Protein AF-A0A1Y3NFF7-F1 (afdb_monomer)

Sequence (137 aa):
YCPVSTNSKIKIELKDNKNENNYYKLFKYPTKFETISKDTKYAVYDLISKEFDNSNIGVNIVNDSTIQPIQNNIGLEVHRAQSGYAEEFGGFVITLKNSNVNKDLSITYFDIIPWFVSIYFDSFKIENTKIKNYHND

Foldseek 3Di:
DDDDDPWDKDKDKDQDPDCDDLFKHKPDQAPDKDDPDPRTIIRMHTCVDPVCVVHDTDIDTPDPPPPDDPPLPPQWDWDKDWPDDDDDDIDIDIDIDGSDPPDDDDDDDDDDDPDDDDDDCPDDDDDDPDDDDPPDD

Mean predicted aligned error: 16.77 Å

Radius of gyration: 23.05 Å; Cα contacts (8 Å, |Δi|>4): 138; chains: 1; bounding box: 49×49×51 Å

pLDDT: mean 72.32, std 12.57, range [38.81, 90.62]

Structure (mmCIF, N/CA/C/O backbone):
data_AF-A0A1Y3NFF7-F1
#
_entry.id   AF-A0A1Y3NFF7-F1
#
loop_
_atom_site.group_PDB
_atom_site.id
_atom_site.type_symbol
_atom_site.label_atom_id
_atom_site.label_alt_id
_atom_site.label_comp_id
_atom_site.label_asym_id
_atom_site.label_entity_id
_atom_site.label_seq_id
_atom_site.pdbx_PDB_ins_code
_atom_site.Cartn_x
_atom_site.Cartn_y
_atom_site.Cartn_z
_atom_site.occupancy
_atom_site.B_iso_or_equiv
_atom_site.auth_seq_id
_atom_site.auth_comp_id
_atom_site.auth_asym_id
_atom_site.auth_atom_id
_atom_site.pdbx_PDB_model_num
ATOM 1 N N . TYR A 1 1 ? 26.599 18.581 -1.616 1.00 40.62 1 TYR A N 1
ATOM 2 C CA . TYR A 1 1 ? 25.920 18.609 -0.307 1.00 40.62 1 TYR A CA 1
ATOM 3 C C . TYR A 1 1 ? 24.431 18.467 -0.579 1.00 40.62 1 TYR A C 1
ATOM 5 O O . TYR A 1 1 ? 23.853 19.378 -1.152 1.00 40.62 1 TYR A O 1
ATOM 13 N N . CYS A 1 2 ? 23.853 17.293 -0.320 1.00 47.81 2 CYS A N 1
ATOM 14 C CA . CYS A 1 2 ? 22.424 17.044 -0.516 1.00 47.81 2 CYS A CA 1
ATOM 15 C C . CYS A 1 2 ? 21.750 17.219 0.851 1.00 47.81 2 CYS A C 1
ATOM 17 O O . CYS A 1 2 ? 22.041 16.420 1.745 1.00 47.81 2 CYS A O 1
ATOM 19 N N . PRO A 1 3 ? 20.952 18.276 1.077 1.00 58.31 3 PRO A N 1
ATOM 20 C CA . PRO A 1 3 ? 20.260 18.432 2.343 1.00 58.31 3 PRO A CA 1
ATOM 21 C C . PRO A 1 3 ? 19.216 17.320 2.455 1.00 58.31 3 PRO A C 1
ATOM 23 O O . PRO A 1 3 ? 18.254 17.261 1.692 1.00 58.31 3 PRO A O 1
ATOM 26 N N . VAL A 1 4 ? 19.443 16.409 3.396 1.00 70.50 4 VAL A N 1
ATOM 27 C CA . VAL A 1 4 ? 18.449 15.411 3.794 1.00 70.50 4 VAL A CA 1
ATOM 28 C C . VAL A 1 4 ? 17.226 16.155 4.339 1.00 70.50 4 VAL A C 1
ATOM 30 O O . VAL A 1 4 ? 17.372 17.210 4.959 1.00 70.50 4 VAL A O 1
ATOM 33 N N . SER A 1 5 ? 16.0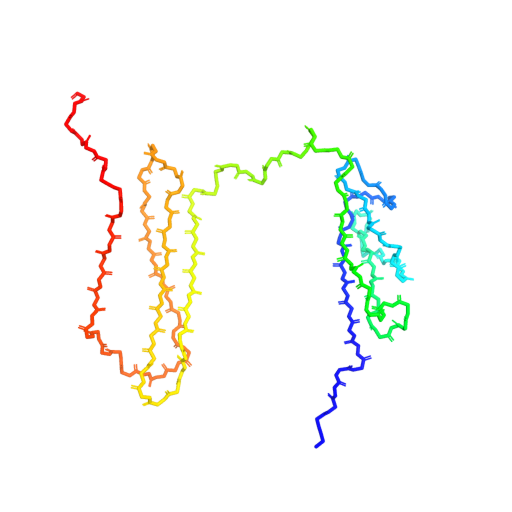23 15.638 4.076 1.00 71.19 5 SER A N 1
ATOM 34 C CA . SER A 1 5 ? 14.769 16.301 4.454 1.00 71.19 5 SER A CA 1
ATOM 35 C C . SER A 1 5 ? 14.756 16.693 5.936 1.00 71.19 5 SER A C 1
ATOM 37 O O . SER A 1 5 ? 14.958 15.851 6.808 1.00 71.19 5 SER A O 1
ATOM 39 N N . THR A 1 6 ? 14.453 17.960 6.226 1.00 78.94 6 THR A N 1
ATOM 40 C CA . THR A 1 6 ? 14.266 18.479 7.595 1.00 78.94 6 THR A CA 1
ATOM 41 C C . THR A 1 6 ? 12.906 18.115 8.187 1.00 78.94 6 THR A C 1
ATOM 43 O O . THR A 1 6 ? 12.577 18.548 9.289 1.00 78.94 6 THR A O 1
ATOM 46 N N . ASN A 1 7 ? 12.088 17.348 7.459 1.00 82.56 7 ASN A N 1
ATOM 47 C CA . ASN A 1 7 ? 10.773 16.905 7.900 1.00 82.56 7 ASN A CA 1
ATOM 48 C C . ASN A 1 7 ? 10.502 15.473 7.415 1.00 82.56 7 ASN A C 1
ATOM 50 O O . ASN A 1 7 ? 10.582 15.185 6.219 1.00 82.56 7 ASN A O 1
ATOM 54 N N . SER A 1 8 ? 10.169 14.582 8.343 1.00 86.44 8 SER A N 1
ATOM 55 C CA . SER A 1 8 ? 9.770 13.209 8.049 1.00 86.44 8 SER A CA 1
ATOM 56 C C . SER A 1 8 ? 8.615 12.835 8.967 1.00 86.44 8 SER A C 1
ATOM 58 O O . SER A 1 8 ? 8.771 12.805 10.187 1.00 86.44 8 SER A O 1
ATOM 60 N N . LYS A 1 9 ? 7.426 12.628 8.394 1.00 89.88 9 LYS A N 1
ATOM 61 C CA . LYS A 1 9 ? 6.188 12.411 9.152 1.00 89.88 9 LYS A CA 1
ATOM 62 C 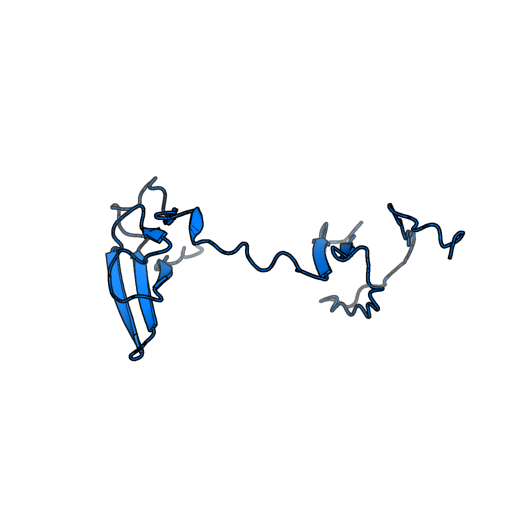C . LYS A 1 9 ? 5.380 11.266 8.575 1.00 89.88 9 LYS A C 1
ATOM 64 O O . LYS A 1 9 ? 5.167 11.211 7.367 1.00 89.88 9 LYS A O 1
ATOM 69 N N . ILE A 1 10 ? 4.854 10.422 9.455 1.00 88.31 10 ILE A N 1
ATOM 70 C CA . ILE A 1 10 ? 3.820 9.439 9.119 1.00 88.31 10 ILE A CA 1
ATOM 71 C C . ILE A 1 10 ? 2.491 9.969 9.647 1.00 88.31 10 ILE A C 1
ATOM 73 O O . ILE A 1 10 ? 2.394 10.376 10.806 1.00 88.31 10 ILE A O 1
ATOM 77 N N . LYS A 1 11 ? 1.463 9.971 8.798 1.00 89.50 11 LYS A N 1
ATOM 78 C CA . LYS A 1 11 ? 0.099 10.337 9.180 1.00 89.50 11 LYS A CA 1
ATOM 79 C C . LYS A 1 11 ? -0.805 9.125 9.017 1.00 89.50 11 LYS A C 1
ATOM 81 O O . LYS A 1 11 ? -0.877 8.563 7.930 1.00 89.50 11 LYS A O 1
ATOM 86 N N . ILE A 1 12 ? -1.491 8.746 10.088 1.00 86.12 12 ILE A N 1
ATOM 87 C CA . ILE A 1 12 ? -2.498 7.683 10.075 1.00 86.12 12 ILE A CA 1
ATOM 88 C C . ILE A 1 12 ? -3.860 8.346 10.229 1.00 86.12 12 ILE A C 1
ATOM 90 O O . ILE A 1 12 ? -4.103 9.028 11.225 1.00 86.12 12 ILE A O 1
ATOM 94 N N . GLU A 1 13 ? -4.731 8.174 9.240 1.00 85.69 13 GLU A N 1
ATOM 95 C CA . GLU A 1 13 ? -6.107 8.660 9.309 1.00 85.69 13 GLU A CA 1
ATOM 96 C C . GLU A 1 13 ? -6.899 7.856 10.349 1.00 85.69 13 GLU A C 1
ATOM 98 O O . GLU A 1 13 ? -6.874 6.624 10.375 1.00 85.69 13 GLU A O 1
ATOM 103 N N . LEU A 1 14 ? -7.597 8.564 11.229 1.00 80.19 14 LEU A N 1
ATOM 104 C CA . LEU A 1 14 ? -8.449 8.007 12.263 1.00 80.19 14 LEU A CA 1
ATOM 105 C C . LEU A 1 14 ? -9.901 8.245 11.875 1.00 80.19 14 LEU A C 1
ATOM 107 O O . LEU A 1 14 ? -10.363 9.384 11.850 1.00 80.19 14 LEU A O 1
ATOM 111 N N . LYS A 1 15 ? -10.621 7.153 11.604 1.00 69.44 15 LYS A N 1
ATOM 112 C CA . LYS A 1 15 ? -12.070 7.198 11.357 1.00 69.44 15 LYS A CA 1
ATOM 113 C C . LYS A 1 15 ? -12.894 7.425 12.629 1.00 69.44 15 LYS A C 1
ATOM 115 O O . LYS A 1 15 ? -14.077 7.714 12.530 1.00 69.44 15 LYS A O 1
ATOM 120 N N . ASP A 1 16 ? -12.284 7.280 13.806 1.00 63.62 16 ASP A N 1
ATOM 121 C CA . ASP A 1 16 ? -12.912 7.561 15.096 1.00 63.62 16 ASP A CA 1
ATOM 122 C C . ASP A 1 16 ? -12.012 8.497 15.917 1.00 63.62 16 ASP A C 1
ATOM 124 O O . ASP A 1 16 ? -10.784 8.469 15.816 1.00 63.62 16 ASP A O 1
ATOM 128 N N . ASN A 1 17 ? -12.619 9.376 16.709 1.00 56.12 17 ASN A N 1
ATOM 129 C CA . ASN A 1 17 ? -11.951 10.518 17.337 1.00 56.12 17 ASN A CA 1
ATOM 130 C C . ASN A 1 17 ? -11.116 10.120 18.576 1.00 56.12 17 ASN A C 1
ATOM 132 O O . ASN A 1 17 ? -10.407 10.953 19.155 1.00 56.12 17 ASN A O 1
ATOM 136 N N . LYS A 1 18 ? -11.188 8.847 18.982 1.00 58.69 18 LYS A N 1
ATOM 137 C CA . LYS A 1 18 ? -10.466 8.259 20.116 1.00 58.69 18 LYS A CA 1
ATOM 138 C C . LYS A 1 18 ? -9.267 7.449 19.608 1.00 58.69 18 LYS A C 1
ATOM 140 O O . LYS A 1 18 ? -9.310 6.876 18.530 1.00 58.69 18 LYS A O 1
ATOM 145 N N . ASN A 1 19 ? -8.202 7.371 20.409 1.00 57.78 19 ASN A N 1
ATOM 146 C CA . ASN A 1 19 ? -6.960 6.618 20.122 1.00 57.78 19 ASN A CA 1
ATOM 147 C C . ASN A 1 19 ? -7.169 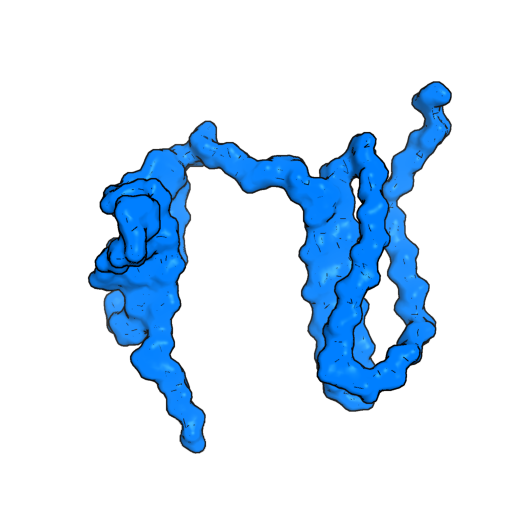5.108 19.891 1.00 57.78 19 ASN A C 1
ATOM 149 O O . ASN A 1 19 ? -6.222 4.369 19.617 1.00 57.78 19 ASN A O 1
ATOM 153 N N . GLU A 1 20 ? -8.410 4.668 20.047 1.00 57.91 20 GLU A N 1
ATOM 154 C CA . GLU A 1 20 ? -8.909 3.320 19.920 1.00 57.91 20 GLU A CA 1
ATOM 155 C C . GLU A 1 20 ? -10.186 3.417 19.082 1.00 57.91 20 GLU A C 1
ATOM 157 O O . GLU A 1 20 ? -11.139 4.100 19.464 1.00 57.91 20 GLU A O 1
ATOM 162 N N . ASN A 1 21 ? -10.174 2.769 17.921 1.00 63.16 21 ASN A N 1
ATOM 163 C CA . ASN A 1 21 ? -11.377 2.462 17.161 1.00 63.16 21 ASN A CA 1
ATOM 164 C C . ASN A 1 21 ? -11.758 1.007 17.491 1.00 63.16 21 ASN A C 1
ATOM 166 O O . ASN A 1 21 ? -10.901 0.207 17.866 1.00 63.16 21 ASN A O 1
ATOM 170 N N . ASN A 1 22 ? -13.016 0.623 17.288 1.00 62.12 22 ASN A N 1
ATOM 171 C CA . ASN A 1 22 ? -13.494 -0.753 17.461 1.00 62.12 22 ASN A CA 1
ATOM 172 C C . ASN A 1 22 ? -12.724 -1.791 16.614 1.00 62.12 22 ASN A C 1
ATOM 174 O O . ASN A 1 22 ? -12.819 -2.984 16.888 1.00 62.12 22 ASN A O 1
ATOM 178 N N . TYR A 1 23 ? -11.980 -1.353 15.592 1.00 68.56 23 TYR A N 1
ATOM 179 C CA . TYR A 1 23 ? -11.222 -2.225 14.689 1.00 68.56 23 TYR A CA 1
ATOM 180 C C . TYR A 1 23 ? -9.717 -2.261 14.982 1.00 68.56 23 TYR A C 1
ATOM 182 O O . TYR A 1 23 ? -9.080 -3.294 14.795 1.00 68.56 23 TYR A O 1
ATOM 190 N N . TYR A 1 24 ? -9.124 -1.152 15.434 1.00 76.94 24 TYR A N 1
ATOM 191 C CA . TYR A 1 24 ? -7.676 -1.054 15.614 1.00 76.94 24 TYR A CA 1
ATOM 192 C C . TYR A 1 24 ? -7.284 -0.077 16.722 1.00 76.94 24 TYR A C 1
ATOM 194 O O . TYR A 1 24 ? -7.971 0.907 17.008 1.00 76.94 24 TYR A O 1
ATOM 202 N N . LYS A 1 25 ? -6.117 -0.342 17.304 1.00 83.38 25 LYS A N 1
ATOM 203 C CA . LYS A 1 25 ? -5.454 0.473 18.315 1.00 83.38 25 LYS A CA 1
ATOM 204 C C . LYS A 1 25 ? -4.037 0.775 17.856 1.00 83.38 25 LYS A C 1
ATOM 206 O O . LYS A 1 25 ? -3.322 -0.106 17.382 1.00 83.38 25 LYS A O 1
ATOM 211 N N . LEU A 1 26 ? -3.625 2.027 18.002 1.00 84.88 26 LEU A N 1
ATOM 212 C CA . LEU A 1 26 ? -2.260 2.434 17.683 1.00 84.88 26 LEU A CA 1
ATOM 213 C C . LEU A 1 26 ? -1.281 1.737 18.640 1.00 84.88 26 LEU A C 1
ATOM 215 O O . LEU A 1 26 ? -1.484 1.757 19.854 1.00 84.88 26 LEU A O 1
ATOM 219 N N . PHE A 1 27 ? -0.213 1.141 18.103 1.00 84.31 27 PHE A N 1
ATOM 220 C CA . PHE A 1 27 ? 0.819 0.471 18.905 1.00 84.31 27 PHE A CA 1
ATOM 221 C C . PHE A 1 27 ? 1.533 1.452 19.848 1.00 84.31 27 PHE A C 1
ATOM 223 O O . PHE A 1 27 ? 1.856 1.119 20.986 1.00 84.31 27 PHE A O 1
ATOM 230 N N . LYS A 1 28 ? 1.741 2.686 19.373 1.00 84.56 28 LYS A N 1
ATOM 231 C CA . LYS A 1 28 ? 2.399 3.772 20.100 1.00 84.56 28 LYS A CA 1
ATOM 232 C C . LYS A 1 28 ? 1.621 5.072 19.939 1.00 84.56 28 LYS A C 1
ATOM 234 O O . LYS A 1 28 ? 1.043 5.325 18.880 1.00 84.56 28 LYS A O 1
ATOM 239 N N . TYR A 1 29 ? 1.634 5.902 20.978 1.00 86.19 29 TYR A N 1
ATOM 240 C CA . TYR A 1 29 ? 0.982 7.208 20.95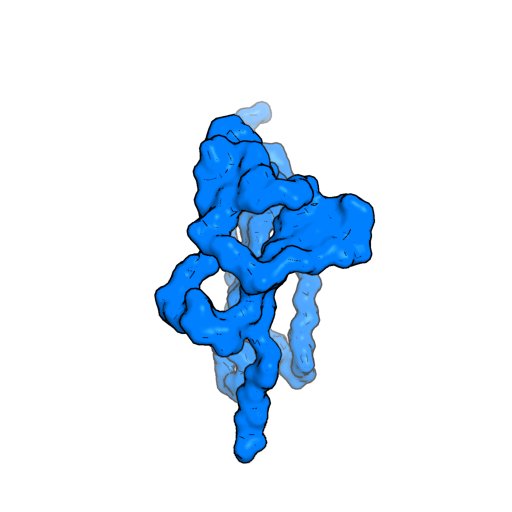0 1.00 86.19 29 TYR A CA 1
ATOM 241 C C . TYR A 1 29 ? 1.654 8.125 19.913 1.00 86.19 29 TYR A C 1
ATOM 243 O O . TYR A 1 29 ? 2.886 8.154 19.851 1.00 86.19 29 TYR A O 1
ATOM 251 N N . PRO A 1 30 ? 0.886 8.841 19.077 1.00 89.44 30 PRO A N 1
ATOM 252 C CA . PRO A 1 30 ? 1.459 9.755 18.099 1.00 89.44 30 PRO A CA 1
ATOM 253 C C . PRO A 1 30 ? 2.025 11.005 18.769 1.00 89.44 30 PRO A C 1
ATOM 255 O O . PRO A 1 30 ? 1.573 11.408 19.837 1.00 89.44 30 PRO A O 1
ATOM 258 N N . THR A 1 31 ? 2.958 11.674 18.093 1.00 90.62 31 THR A N 1
ATOM 259 C CA . THR A 1 31 ? 3.506 12.965 18.535 1.00 90.62 31 THR A CA 1
ATOM 260 C C . THR A 1 31 ? 2.399 14.000 18.726 1.00 90.62 31 THR A C 1
ATOM 262 O O . THR A 1 31 ? 2.443 14.808 19.651 1.00 90.62 31 THR A O 1
ATOM 265 N N . LYS A 1 32 ? 1.392 13.989 17.847 1.00 89.69 32 LYS A N 1
ATOM 266 C CA . LYS A 1 32 ? 0.211 14.851 17.959 1.00 89.69 32 LYS A CA 1
ATOM 267 C C . LYS A 1 32 ? -0.967 14.313 17.158 1.00 89.69 32 LYS A C 1
ATOM 269 O O . LYS A 1 32 ? -0.800 13.486 16.263 1.00 89.69 32 LYS A O 1
ATOM 274 N N . PHE A 1 33 ? -2.145 14.865 17.432 1.00 88.88 33 PHE A N 1
ATOM 275 C CA . PHE A 1 33 ? -3.311 14.712 16.570 1.00 88.88 33 PHE A CA 1
ATOM 276 C C . PHE A 1 33 ? -3.550 15.988 15.768 1.00 88.88 33 PHE A C 1
ATOM 278 O O . PHE A 1 33 ? -3.504 17.085 16.321 1.00 88.88 33 PHE A O 1
ATOM 285 N N . GLU A 1 34 ? -3.818 15.843 14.474 1.00 89.75 34 GLU A N 1
ATOM 286 C CA . GLU A 1 34 ? -4.222 16.941 13.592 1.00 89.75 34 GLU A CA 1
ATOM 287 C C . GLU A 1 34 ? -5.654 16.703 13.113 1.00 89.75 34 GLU A C 1
ATOM 289 O O . GLU A 1 34 ? -5.949 15.666 12.525 1.00 89.75 34 GLU A O 1
ATOM 294 N N . THR A 1 35 ? -6.545 17.664 13.340 1.00 85.75 35 THR A N 1
ATOM 295 C CA . THR A 1 35 ? -7.914 17.628 12.809 1.00 85.75 35 THR A CA 1
ATOM 296 C C . THR A 1 35 ? -7.953 18.454 11.528 1.00 85.75 35 THR A C 1
ATOM 298 O O . THR A 1 35 ? -7.673 19.650 11.576 1.00 85.75 35 THR A O 1
ATOM 301 N N . ILE A 1 36 ? -8.267 17.828 10.388 1.00 80.81 36 ILE A N 1
ATOM 302 C CA . ILE A 1 36 ? -8.347 18.523 9.086 1.00 80.81 36 ILE A CA 1
ATOM 303 C C . ILE A 1 36 ? -9.792 18.920 8.766 1.00 80.81 36 ILE A C 1
ATOM 305 O O . ILE A 1 36 ? -10.033 19.976 8.188 1.00 80.81 36 ILE A O 1
ATOM 309 N N . SER A 1 37 ? -10.761 18.101 9.169 1.00 78.81 37 SER A N 1
ATOM 310 C CA . SER A 1 37 ? -12.191 18.355 8.977 1.00 78.81 37 SER A CA 1
ATOM 311 C C . SER A 1 37 ? -12.973 17.891 10.211 1.00 78.81 37 SER A C 1
ATOM 313 O O . SER A 1 37 ? -12.390 17.322 11.133 1.00 78.81 37 SER A O 1
ATOM 315 N N . LYS A 1 38 ? -14.294 18.116 10.246 1.00 73.69 38 LYS A N 1
ATOM 316 C CA . LYS A 1 38 ? -15.146 17.610 11.341 1.00 73.69 38 LYS A CA 1
ATOM 317 C C . LYS A 1 38 ? -15.056 16.088 11.510 1.00 73.69 38 LYS A C 1
ATOM 319 O O . LYS A 1 38 ? -15.156 15.619 12.640 1.00 73.69 38 LYS A O 1
ATOM 324 N N . ASP A 1 39 ? -14.794 15.365 10.422 1.00 71.25 39 ASP A N 1
ATOM 325 C CA . ASP A 1 39 ? -14.849 13.901 10.379 1.00 71.25 39 ASP A CA 1
ATOM 326 C C . ASP A 1 39 ? -13.473 13.250 10.162 1.00 71.25 39 ASP A C 1
ATOM 328 O O . ASP A 1 39 ? -13.338 12.036 10.287 1.00 71.25 39 ASP A O 1
ATOM 332 N N . THR A 1 40 ? -12.435 14.037 9.856 1.00 78.50 40 THR A N 1
ATOM 333 C CA . THR A 1 40 ? -11.096 13.524 9.539 1.00 78.50 40 THR A CA 1
ATOM 334 C C . THR A 1 40 ? -10.063 14.019 10.542 1.00 78.50 40 THR A C 1
ATOM 336 O O . THR A 1 40 ? -9.703 15.205 10.576 1.00 78.50 40 THR A O 1
ATOM 339 N N . LYS A 1 41 ? -9.523 13.077 11.316 1.00 86.25 41 LYS A N 1
ATOM 340 C CA . LYS A 1 41 ? -8.435 13.299 12.269 1.00 86.25 41 LYS A CA 1
ATOM 341 C C . LYS A 1 41 ? -7.245 12.425 11.909 1.00 86.25 41 LYS A C 1
ATOM 343 O O . LYS A 1 41 ? -7.416 11.283 11.510 1.00 86.25 41 LYS A O 1
ATOM 348 N N . TYR A 1 42 ? -6.039 12.940 12.082 1.00 89.31 42 TYR A N 1
ATOM 349 C CA . TYR A 1 42 ? -4.802 12.209 11.848 1.00 89.31 42 TYR A CA 1
ATOM 350 C C . TYR A 1 42 ? -4.027 12.037 13.144 1.00 89.31 42 TYR A C 1
ATOM 352 O O . TYR A 1 42 ? -3.833 13.000 13.885 1.00 89.31 42 TYR A O 1
ATOM 360 N N . ALA A 1 43 ? -3.528 10.829 13.377 1.00 89.81 43 ALA A N 1
ATOM 361 C CA . ALA A 1 43 ? -2.404 10.582 14.268 1.00 89.81 43 ALA A CA 1
ATOM 362 C C . ALA A 1 43 ? -1.110 10.883 13.503 1.00 89.81 43 ALA A C 1
ATOM 364 O O . ALA A 1 43 ? -0.848 10.273 12.464 1.00 89.81 43 ALA A O 1
ATOM 365 N N . VAL A 1 44 ? -0.317 11.837 13.989 1.00 90.44 44 VAL A N 1
ATOM 366 C CA . VAL A 1 44 ? 0.917 12.283 13.333 1.00 90.44 44 VAL A CA 1
ATOM 367 C C . VAL A 1 44 ? 2.125 11.851 14.149 1.00 90.44 44 VAL A C 1
ATOM 369 O O . VAL A 1 44 ? 2.265 12.235 15.311 1.00 90.44 44 VAL A O 1
ATOM 372 N N . TYR A 1 45 ? 3.009 11.094 13.509 1.00 90.62 45 TYR A N 1
ATOM 373 C CA . TYR A 1 45 ? 4.291 10.656 14.046 1.00 90.62 45 TYR A CA 1
ATOM 374 C C . TYR A 1 45 ? 5.398 11.475 13.396 1.00 90.62 45 TYR A C 1
ATOM 376 O O . TYR A 1 45 ? 5.577 11.407 12.178 1.00 90.62 45 TYR A O 1
ATOM 384 N N . ASP A 1 46 ? 6.107 12.267 14.195 1.00 90.44 46 ASP A N 1
ATOM 385 C CA . ASP A 1 46 ? 7.286 13.002 13.747 1.00 90.44 46 ASP A CA 1
ATOM 386 C C . ASP A 1 46 ? 8.522 12.116 13.901 1.00 90.44 46 ASP A C 1
ATOM 388 O O . ASP A 1 46 ? 9.001 11.890 15.011 1.00 90.44 46 ASP A O 1
ATOM 392 N N . LEU A 1 47 ? 9.020 11.591 12.782 1.00 87.25 47 LEU A N 1
ATOM 393 C CA . LEU A 1 47 ? 10.135 10.644 12.767 1.00 87.25 47 LEU A CA 1
ATOM 394 C C . LEU A 1 47 ? 11.484 11.308 13.050 1.00 87.25 47 LEU A C 1
ATOM 396 O O . LEU A 1 47 ? 12.480 10.612 13.198 1.00 87.25 47 LEU A O 1
ATOM 400 N N . ILE A 1 48 ? 11.532 12.641 13.105 1.00 86.25 48 ILE A N 1
ATOM 401 C CA . ILE A 1 48 ? 12.732 13.377 13.516 1.00 86.25 48 ILE A CA 1
ATOM 402 C C . ILE A 1 48 ? 12.822 13.439 15.045 1.00 86.25 48 ILE A C 1
ATOM 404 O O . ILE A 1 48 ? 13.896 13.664 15.605 1.00 86.25 48 ILE A O 1
ATOM 408 N N . SER A 1 49 ? 11.706 13.217 15.746 1.00 82.31 49 SER A N 1
ATOM 409 C CA . SER A 1 49 ? 11.725 13.091 17.198 1.00 82.31 49 SER A CA 1
ATOM 410 C C . SER A 1 49 ? 12.489 11.832 17.607 1.00 82.31 49 SER A C 1
ATOM 412 O O . SER A 1 49 ? 12.155 10.727 17.178 1.00 82.31 49 SER A O 1
ATOM 414 N N . LYS A 1 50 ? 13.442 11.990 18.536 1.00 83.00 50 LYS A N 1
ATOM 415 C CA . LYS A 1 50 ? 14.181 10.878 19.168 1.00 83.00 50 LYS A CA 1
ATOM 416 C C . LYS A 1 50 ? 13.265 9.840 19.817 1.00 83.00 50 LYS A C 1
ATOM 418 O O . LYS A 1 50 ? 13.677 8.714 20.064 1.00 83.00 50 LYS A O 1
ATOM 423 N N . GLU A 1 51 ? 12.015 10.206 20.097 1.00 81.62 51 GLU A N 1
ATOM 424 C CA . GLU A 1 51 ? 11.003 9.279 20.599 1.00 81.62 51 GLU A CA 1
ATOM 425 C C . GLU A 1 51 ? 10.744 8.108 19.647 1.00 81.62 51 GLU A C 1
ATOM 427 O O . GLU A 1 51 ? 10.277 7.070 20.113 1.00 81.62 51 GLU A O 1
ATOM 432 N N . PHE A 1 52 ? 11.024 8.245 18.347 1.00 82.81 52 PHE A N 1
ATOM 433 C CA . PHE A 1 52 ? 10.774 7.208 17.342 1.00 82.81 52 PHE A CA 1
ATOM 434 C C . PHE A 1 52 ? 12.047 6.573 16.770 1.00 82.81 52 PHE A C 1
ATOM 436 O O . PHE A 1 52 ? 11.942 5.725 15.883 1.00 82.81 52 PHE A O 1
ATOM 443 N N . ASP A 1 53 ? 13.221 6.885 17.327 1.00 83.81 53 ASP A N 1
ATOM 444 C CA . ASP A 1 53 ? 14.467 6.198 16.978 1.00 83.81 53 ASP A CA 1
ATOM 445 C C . ASP A 1 53 ? 14.318 4.695 17.261 1.00 83.81 53 ASP A C 1
ATOM 447 O O . ASP A 1 53 ? 13.936 4.285 18.361 1.00 83.81 53 ASP A O 1
ATOM 451 N N . ASN A 1 54 ? 14.564 3.866 16.241 1.00 82.56 54 ASN A N 1
ATOM 452 C CA . ASN A 1 54 ? 14.411 2.404 16.283 1.00 82.56 54 ASN A CA 1
ATOM 453 C C . ASN A 1 54 ? 13.056 1.918 16.837 1.00 82.56 54 ASN A C 1
ATOM 455 O O . ASN A 1 54 ? 12.960 0.830 17.408 1.00 82.56 54 ASN A O 1
ATOM 459 N N . SER A 1 55 ? 11.999 2.719 16.689 1.00 80.69 55 SER A N 1
ATOM 460 C CA . SER A 1 55 ? 10.663 2.364 17.159 1.00 80.69 55 SER A CA 1
ATOM 461 C C . SER A 1 55 ? 9.819 1.785 16.032 1.00 80.69 55 SER A C 1
ATOM 463 O O . SER A 1 55 ? 9.737 2.348 14.944 1.00 80.69 55 SER A O 1
ATOM 465 N N . ASN A 1 56 ? 9.099 0.707 16.331 1.00 82.94 56 ASN A N 1
ATOM 466 C CA . ASN A 1 56 ? 8.066 0.209 15.433 1.00 82.94 56 ASN A CA 1
ATOM 467 C C . ASN A 1 56 ? 6.826 1.104 15.533 1.00 82.94 56 ASN A C 1
ATOM 469 O O . ASN A 1 56 ? 6.293 1.336 16.621 1.00 82.94 56 ASN A O 1
ATOM 473 N N . ILE A 1 57 ? 6.361 1.591 14.385 1.00 83.38 57 ILE A N 1
ATOM 474 C CA . ILE A 1 57 ? 5.065 2.253 14.244 1.00 83.38 57 ILE A CA 1
ATOM 475 C C . ILE A 1 57 ? 4.142 1.246 13.571 1.00 83.38 57 ILE A C 1
ATOM 477 O O . ILE A 1 57 ? 4.441 0.737 12.495 1.00 83.38 57 ILE A O 1
ATOM 481 N N . GLY A 1 58 ? 3.031 0.937 14.226 1.00 81.62 58 GLY A N 1
ATOM 482 C CA . GLY A 1 58 ? 2.092 -0.065 13.751 1.00 81.62 58 GLY A CA 1
ATOM 483 C C . GLY A 1 58 ? 0.726 0.087 14.397 1.00 81.62 58 GLY A C 1
ATOM 484 O O . GLY A 1 58 ? 0.511 0.932 15.273 1.00 81.62 58 GLY A O 1
ATOM 485 N N . VAL A 1 59 ? -0.198 -0.752 13.952 1.00 82.81 59 VAL A N 1
ATOM 486 C CA . VAL A 1 59 ? -1.551 -0.854 14.491 1.00 82.81 59 VAL A CA 1
ATOM 487 C C . VAL A 1 59 ? -1.786 -2.284 14.953 1.00 82.81 59 VAL A C 1
ATOM 489 O O . VAL A 1 59 ? -1.447 -3.228 14.246 1.00 82.81 59 VAL A O 1
ATOM 492 N N . ASN A 1 60 ? -2.355 -2.432 16.143 1.00 81.75 60 ASN A N 1
ATOM 493 C CA . ASN A 1 60 ? -2.859 -3.703 16.635 1.00 81.75 60 ASN A CA 1
ATOM 494 C C . ASN A 1 60 ? -4.342 -3.794 16.312 1.00 81.75 60 ASN A C 1
ATOM 496 O O . ASN A 1 60 ? -5.089 -2.832 16.508 1.00 81.75 60 ASN A O 1
ATOM 500 N N . ILE A 1 61 ? -4.773 -4.961 15.863 1.00 77.25 61 ILE A N 1
ATOM 501 C CA . ILE A 1 61 ? -6.186 -5.239 15.668 1.00 77.25 61 ILE A CA 1
ATOM 502 C C . ILE A 1 61 ? -6.803 -5.502 17.043 1.00 77.25 61 ILE A C 1
ATOM 504 O O . ILE A 1 61 ? -6.314 -6.337 17.800 1.00 77.25 61 ILE A O 1
ATOM 508 N N . VAL A 1 62 ? -7.849 -4.749 17.390 1.00 75.31 62 VAL A N 1
ATOM 509 C CA . VAL A 1 62 ? -8.546 -4.908 18.683 1.00 75.31 62 VAL A CA 1
ATOM 510 C C . VAL A 1 62 ? -9.596 -6.008 18.591 1.00 75.31 62 VAL A C 1
ATOM 512 O O . VAL A 1 62 ? -9.850 -6.706 19.569 1.00 75.31 62 VAL A O 1
ATOM 515 N N . ASN A 1 63 ? -10.202 -6.172 17.415 1.00 70.88 63 ASN A N 1
ATOM 516 C CA . ASN A 1 63 ? -11.244 -7.157 17.195 1.00 70.88 63 ASN A CA 1
ATOM 517 C C . ASN A 1 63 ? -11.143 -7.764 15.790 1.00 70.88 63 ASN A C 1
ATOM 519 O O . ASN A 1 63 ? -11.721 -7.249 14.836 1.00 70.88 63 ASN A O 1
ATOM 523 N N . ASP A 1 64 ? -10.433 -8.888 15.674 1.00 66.12 64 ASP A N 1
ATOM 524 C CA . ASP A 1 64 ? -10.309 -9.628 14.409 1.00 66.12 64 ASP A CA 1
ATOM 525 C C . ASP A 1 64 ? -11.679 -10.058 13.857 1.00 66.12 64 ASP A C 1
ATOM 527 O O . ASP A 1 64 ? -11.862 -10.134 12.646 1.00 66.12 64 ASP A O 1
ATOM 531 N N . SER A 1 65 ? -12.676 -10.284 14.726 1.00 64.69 65 SER A N 1
ATOM 532 C CA . SER A 1 65 ? -14.006 -10.753 14.310 1.00 64.69 65 SER A CA 1
ATOM 533 C C . SER A 1 65 ? -14.856 -9.689 13.605 1.00 64.69 65 SER A C 1
ATOM 535 O O . SER A 1 65 ? -15.831 -10.032 12.936 1.00 64.69 65 SER A O 1
ATOM 537 N N . THR A 1 66 ? -14.499 -8.405 13.722 1.00 60.91 66 THR A N 1
ATOM 538 C CA . THR A 1 66 ? -15.192 -7.296 13.042 1.00 60.91 66 THR A CA 1
ATOM 539 C C . THR A 1 66 ? -14.437 -6.787 11.821 1.00 60.91 66 THR A C 1
ATOM 541 O O . THR A 1 66 ? -14.983 -5.980 11.063 1.00 60.91 66 THR A O 1
ATOM 544 N N . ILE A 1 67 ? -13.214 -7.271 11.588 1.00 59.12 67 ILE A N 1
ATOM 545 C CA . ILE A 1 67 ? -12.498 -7.015 10.345 1.00 59.12 67 ILE A CA 1
ATOM 546 C C . ILE A 1 67 ? -13.168 -7.835 9.255 1.00 59.12 67 ILE A C 1
ATOM 548 O O . ILE A 1 67 ? -12.898 -9.015 9.051 1.00 59.12 67 ILE A O 1
ATOM 552 N N . GLN A 1 68 ? -14.054 -7.172 8.518 1.00 56.66 68 GLN A N 1
ATOM 553 C CA . GLN A 1 68 ? -14.407 -7.646 7.193 1.00 56.66 68 GLN A CA 1
ATOM 554 C C . GLN A 1 68 ? -13.100 -7.684 6.393 1.00 56.66 68 GLN A C 1
ATOM 556 O O . GLN A 1 68 ? -12.412 -6.654 6.346 1.00 56.66 68 GLN A O 1
ATOM 561 N N . PRO A 1 69 ? -12.716 -8.827 5.794 1.00 53.81 69 PRO A N 1
ATOM 562 C CA . PRO A 1 69 ? -11.577 -8.843 4.893 1.00 53.81 69 PRO A CA 1
ATOM 563 C C . PRO A 1 69 ? -11.788 -7.726 3.876 1.00 53.81 69 PRO A C 1
ATOM 565 O O . PRO A 1 69 ? -12.916 -7.525 3.412 1.00 53.81 69 PRO A O 1
ATOM 568 N N . ILE A 1 70 ? -10.720 -6.979 3.567 1.00 58.56 70 ILE A N 1
ATOM 569 C CA . ILE A 1 70 ? -10.695 -6.077 2.412 1.00 58.56 70 ILE A CA 1
ATOM 570 C C . ILE A 1 70 ? -11.285 -6.899 1.279 1.00 58.56 70 ILE A C 1
ATOM 572 O O . ILE A 1 70 ? -10.712 -7.927 0.935 1.00 58.56 70 ILE A O 1
ATOM 576 N N . GLN A 1 71 ? -12.492 -6.506 0.871 1.00 50.66 71 GLN A N 1
ATOM 577 C CA . GLN A 1 71 ? -13.413 -7.212 -0.007 1.00 50.66 71 GLN A CA 1
ATOM 578 C C . GLN A 1 71 ? -12.745 -8.412 -0.695 1.00 50.66 71 GLN A C 1
ATOM 580 O O . GLN A 1 71 ? -11.909 -8.208 -1.571 1.00 50.66 71 GLN A O 1
ATOM 585 N N . ASN A 1 72 ? -13.127 -9.652 -0.342 1.00 50.53 72 ASN A N 1
ATOM 586 C CA . ASN A 1 72 ? -12.626 -10.916 -0.938 1.00 50.53 72 ASN A CA 1
ATOM 587 C C . ASN A 1 72 ? -12.787 -11.011 -2.476 1.00 50.53 72 ASN A C 1
ATOM 589 O O . ASN A 1 72 ? -12.580 -12.057 -3.083 1.00 50.53 72 ASN A O 1
ATOM 593 N N . ASN A 1 73 ? -13.200 -9.923 -3.110 1.00 52.22 73 ASN A N 1
ATOM 594 C CA . ASN A 1 73 ? -13.432 -9.764 -4.518 1.00 52.22 73 ASN A CA 1
ATOM 595 C C . ASN A 1 73 ? -12.626 -8.566 -5.038 1.00 52.22 73 ASN A C 1
ATOM 597 O O . ASN A 1 73 ? -13.176 -7.646 -5.643 1.00 52.22 73 ASN A O 1
ATOM 601 N N . ILE A 1 74 ? -11.308 -8.579 -4.820 1.00 55.56 74 ILE A N 1
ATOM 602 C CA . ILE A 1 74 ? -10.397 -7.897 -5.741 1.00 55.56 74 ILE A CA 1
ATOM 603 C C . ILE A 1 74 ? -10.502 -8.695 -7.044 1.00 55.56 74 ILE A C 1
ATOM 605 O O . ILE A 1 74 ? -9.761 -9.652 -7.264 1.00 55.56 74 ILE A O 1
ATOM 609 N N . GLY A 1 75 ? -11.509 -8.375 -7.864 1.00 66.06 75 GLY A N 1
ATOM 610 C CA . GLY A 1 75 ? -11.805 -9.107 -9.099 1.00 66.06 75 GLY A CA 1
ATOM 611 C C . GLY A 1 75 ? -10.614 -9.147 -10.061 1.00 66.06 75 GLY A C 1
ATOM 612 O O . GLY A 1 75 ? -10.528 -10.039 -10.896 1.00 66.06 75 GLY A O 1
ATOM 613 N N . LEU A 1 76 ? -9.664 -8.225 -9.891 1.00 76.94 76 LEU A N 1
ATOM 614 C CA . LEU A 1 76 ? -8.427 -8.147 -10.646 1.00 76.94 76 LEU A CA 1
ATOM 615 C C . LEU A 1 76 ? -7.278 -7.674 -9.747 1.00 76.94 76 LEU A C 1
ATOM 617 O O . LEU A 1 76 ? -7.284 -6.544 -9.264 1.00 76.94 76 LEU A O 1
ATOM 621 N N . GLU A 1 77 ? -6.291 -8.537 -9.543 1.00 80.69 77 GLU A N 1
ATOM 622 C CA . GLU A 1 77 ? -5.011 -8.213 -8.915 1.00 80.69 77 GLU A CA 1
ATOM 623 C C . GLU A 1 77 ? -3.985 -7.908 -10.019 1.00 80.69 77 GLU A C 1
ATOM 625 O O . GLU A 1 77 ? -3.822 -8.697 -10.953 1.00 80.69 77 GLU A O 1
ATOM 630 N N . VAL A 1 78 ? -3.312 -6.756 -9.932 1.00 82.75 78 VAL A N 1
ATOM 631 C CA . VAL A 1 78 ? -2.338 -6.298 -10.934 1.00 82.75 78 VAL A CA 1
ATOM 632 C C . VAL A 1 78 ? -1.015 -5.988 -10.258 1.00 82.75 78 VAL A C 1
ATOM 634 O O . VAL A 1 78 ? -0.961 -5.157 -9.354 1.00 82.75 78 VAL A O 1
ATOM 637 N N . HIS A 1 79 ? 0.057 -6.603 -10.749 1.00 85.12 79 HIS A N 1
ATOM 638 C CA . HIS A 1 79 ? 1.426 -6.285 -10.352 1.00 85.12 79 HIS A CA 1
ATOM 639 C C . HIS A 1 79 ? 2.227 -5.868 -11.575 1.00 85.12 79 HIS A C 1
ATOM 641 O O . HIS A 1 79 ? 2.195 -6.552 -12.597 1.00 85.12 79 HIS A O 1
ATOM 647 N N . ARG A 1 80 ? 2.963 -4.762 -11.464 1.00 84.06 80 ARG A N 1
ATOM 648 C CA . ARG A 1 80 ? 3.895 -4.288 -12.490 1.00 84.06 80 ARG A CA 1
ATOM 649 C C . ARG A 1 80 ? 5.281 -4.196 -11.873 1.00 84.06 80 ARG A C 1
ATOM 651 O O . ARG A 1 80 ? 5.485 -3.436 -10.929 1.00 84.06 80 ARG A O 1
ATOM 658 N N . ALA A 1 81 ? 6.222 -4.947 -12.424 1.00 82.69 81 ALA A N 1
ATOM 659 C CA . ALA A 1 81 ? 7.632 -4.880 -12.076 1.00 82.69 81 ALA A CA 1
ATOM 660 C C . ALA A 1 81 ? 8.434 -4.450 -13.303 1.00 82.69 81 ALA A C 1
ATOM 662 O O . ALA A 1 81 ? 8.108 -4.812 -14.432 1.00 82.69 81 ALA A O 1
ATOM 663 N N . GLN A 1 82 ? 9.489 -3.676 -13.080 1.00 78.06 82 GLN A N 1
ATOM 664 C CA . GLN A 1 82 ? 10.357 -3.196 -14.143 1.00 78.06 82 GLN A CA 1
ATOM 665 C C . GLN A 1 82 ? 11.815 -3.387 -13.733 1.00 78.06 82 GLN A C 1
ATOM 667 O O . GLN A 1 82 ? 12.188 -3.019 -12.621 1.00 78.06 82 GLN A O 1
ATOM 672 N N . SER A 1 83 ? 12.630 -3.955 -14.623 1.00 72.00 83 SER A N 1
ATOM 673 C CA . SER A 1 83 ? 14.033 -4.284 -14.339 1.00 72.00 83 SER A CA 1
ATOM 674 C C . SER A 1 83 ? 15.029 -3.148 -14.621 1.00 72.00 83 SER A C 1
ATOM 676 O O . SER A 1 83 ? 16.206 -3.297 -14.313 1.00 72.00 83 SER A O 1
ATOM 678 N N . GLY A 1 84 ? 14.588 -1.999 -15.149 1.00 61.94 84 GLY A N 1
ATOM 679 C CA . GLY A 1 84 ? 15.431 -0.811 -15.340 1.00 61.94 84 GLY A CA 1
ATOM 680 C C . GLY A 1 84 ? 15.031 0.053 -16.539 1.00 61.94 84 GLY A C 1
ATOM 681 O O . GLY A 1 84 ? 14.099 -0.283 -17.270 1.00 61.94 84 GLY A O 1
ATOM 682 N N . TYR A 1 85 ? 15.734 1.176 -16.718 1.00 58.94 85 TYR A N 1
ATOM 683 C CA . TYR A 1 85 ? 15.557 2.140 -17.820 1.00 58.94 85 TYR A CA 1
ATOM 684 C C . TYR A 1 85 ? 16.854 2.407 -18.617 1.00 58.94 85 TYR A C 1
ATOM 686 O O . TYR A 1 85 ? 16.825 3.207 -19.545 1.00 58.94 85 TYR A O 1
ATOM 694 N N . ALA A 1 86 ? 17.989 1.789 -18.258 1.00 53.94 86 ALA A N 1
ATOM 695 C CA . ALA A 1 86 ? 19.307 2.165 -18.778 1.00 53.94 86 ALA A CA 1
ATOM 696 C C . ALA A 1 86 ? 19.931 1.131 -19.744 1.00 53.94 86 ALA A C 1
ATOM 698 O O . ALA A 1 86 ? 20.065 -0.050 -19.429 1.00 53.94 86 ALA A O 1
ATOM 699 N N . GLU A 1 87 ? 20.291 1.683 -20.902 1.00 55.19 87 GLU A N 1
ATOM 700 C CA . GLU A 1 87 ? 21.163 1.325 -22.034 1.00 55.19 87 GLU A CA 1
ATOM 701 C C . GLU A 1 87 ? 21.257 -0.087 -22.628 1.00 55.19 87 GLU A C 1
ATOM 703 O O . GLU A 1 87 ? 21.412 -0.131 -23.842 1.00 55.19 87 GLU A O 1
ATOM 708 N N . GLU A 1 88 ? 21.114 -1.218 -21.926 1.00 62.00 88 GLU A N 1
ATOM 709 C CA . GLU A 1 88 ? 21.404 -2.500 -22.620 1.00 62.00 88 GLU A CA 1
ATOM 710 C C . GLU A 1 88 ? 20.297 -3.560 -22.568 1.00 62.00 88 GLU A C 1
ATOM 712 O O . GLU A 1 88 ? 19.975 -4.103 -23.620 1.00 62.00 88 GLU A O 1
ATOM 717 N N . PHE A 1 89 ? 19.603 -3.799 -21.444 1.00 63.03 89 PHE A N 1
ATOM 718 C CA . PHE A 1 89 ? 18.483 -4.765 -21.411 1.00 63.03 89 PHE A CA 1
ATOM 719 C C . PHE A 1 89 ? 17.426 -4.398 -20.358 1.00 63.03 89 PHE A C 1
ATOM 721 O O . PHE A 1 89 ? 17.460 -4.852 -19.213 1.00 63.03 89 PHE A O 1
ATOM 728 N N . GLY A 1 90 ? 16.470 -3.553 -20.747 1.00 67.19 90 GLY A N 1
ATOM 729 C CA . GLY A 1 90 ? 15.286 -3.250 -19.943 1.00 67.19 90 GLY A CA 1
ATOM 730 C C . GLY A 1 90 ? 14.147 -4.230 -20.224 1.00 67.19 90 GLY A C 1
ATOM 731 O O . GLY A 1 90 ? 13.925 -4.625 -21.364 1.00 67.19 90 GLY A O 1
ATOM 732 N N . GLY A 1 91 ? 13.394 -4.597 -19.191 1.00 72.25 91 GLY A N 1
ATOM 733 C CA . GLY A 1 91 ? 12.185 -5.404 -19.314 1.00 72.25 91 GLY A CA 1
ATOM 734 C C . GLY A 1 91 ? 11.124 -4.957 -18.317 1.00 72.25 91 GLY A C 1
ATOM 735 O O . GLY A 1 91 ? 11.423 -4.375 -17.269 1.00 72.25 91 GLY A O 1
ATOM 736 N N . PHE A 1 92 ? 9.868 -5.233 -18.639 1.00 74.69 92 PHE A N 1
ATOM 737 C CA . PHE A 1 92 ? 8.761 -5.090 -17.705 1.00 74.69 92 PHE A CA 1
ATOM 738 C C . PHE A 1 92 ? 7.979 -6.397 -17.647 1.00 74.69 92 PHE A C 1
ATOM 740 O O . PHE A 1 92 ? 7.801 -7.085 -18.650 1.00 74.69 92 PHE A O 1
ATOM 747 N N . VAL A 1 93 ? 7.535 -6.744 -16.445 1.00 81.00 93 VAL A N 1
ATOM 748 C CA . VAL A 1 93 ? 6.708 -7.914 -16.171 1.00 81.00 93 VAL A CA 1
ATOM 749 C C . VAL A 1 93 ? 5.406 -7.401 -15.588 1.00 81.00 93 VAL A C 1
ATOM 751 O O . VAL A 1 93 ? 5.401 -6.682 -14.584 1.00 81.00 93 VAL A O 1
ATOM 754 N N . ILE A 1 94 ? 4.305 -7.763 -16.235 1.00 81.25 94 ILE A N 1
ATOM 755 C CA . ILE A 1 94 ? 2.961 -7.428 -15.784 1.00 81.25 94 ILE A CA 1
ATOM 756 C C . ILE A 1 94 ? 2.248 -8.732 -15.471 1.00 81.25 94 ILE A C 1
ATOM 758 O O . ILE A 1 94 ? 2.079 -9.584 -16.342 1.00 81.2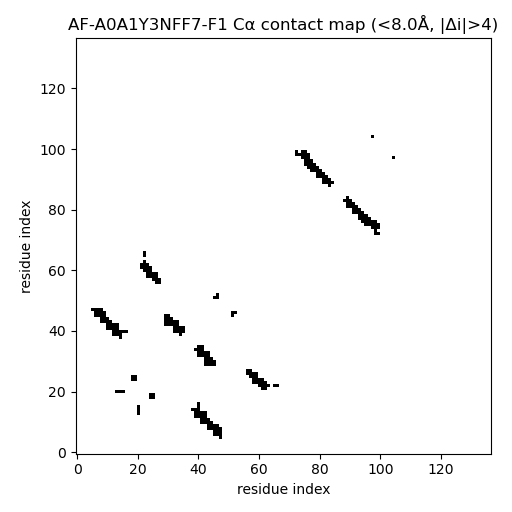5 94 ILE A O 1
ATOM 762 N N . THR A 1 95 ? 1.801 -8.861 -14.230 1.00 84.25 95 THR A N 1
ATOM 763 C CA . THR A 1 95 ? 0.993 -9.990 -13.786 1.00 84.25 95 THR A CA 1
ATOM 764 C C . THR A 1 95 ? -0.428 -9.502 -13.570 1.00 84.25 95 THR A C 1
ATOM 766 O O . THR A 1 95 ? -0.680 -8.681 -12.689 1.00 84.25 95 THR A O 1
ATOM 769 N N . LEU A 1 96 ? -1.352 -10.024 -14.374 1.00 83.44 96 LEU A N 1
ATOM 770 C CA . LEU A 1 96 ? -2.790 -9.809 -14.247 1.00 83.44 96 LEU A CA 1
ATOM 771 C C . LEU A 1 96 ? -3.410 -11.097 -13.719 1.00 83.44 96 LEU A C 1
ATOM 773 O O . LEU A 1 96 ? -3.345 -12.137 -14.375 1.00 83.44 96 LEU A O 1
ATOM 777 N N . LYS A 1 97 ? -4.010 -11.041 -12.534 1.00 82.75 97 LYS A N 1
ATOM 778 C CA . LYS A 1 97 ? -4.631 -12.201 -11.902 1.00 82.75 97 LYS A CA 1
ATOM 779 C C . LYS A 1 97 ? -6.107 -11.928 -11.654 1.00 82.75 97 LYS A C 1
ATOM 781 O O . LYS A 1 97 ? -6.477 -11.095 -10.831 1.00 82.75 97 LYS A O 1
ATOM 786 N N . ASN A 1 98 ? -6.950 -12.668 -12.368 1.00 79.31 98 ASN A N 1
ATOM 787 C CA . ASN A 1 98 ? -8.378 -12.719 -12.092 1.00 79.31 98 ASN A CA 1
ATOM 788 C C . ASN A 1 98 ? -8.612 -13.592 -10.849 1.00 79.31 98 ASN A C 1
ATOM 790 O O . ASN A 1 98 ? -8.428 -14.811 -10.893 1.00 79.31 98 ASN A O 1
ATOM 794 N N . SER A 1 99 ? -9.008 -12.975 -9.737 1.00 74.12 99 SER A N 1
ATOM 795 C CA . SER A 1 99 ? -9.349 -13.708 -8.508 1.00 74.12 99 SER A CA 1
ATOM 796 C C . SER A 1 99 ? -10.760 -14.304 -8.558 1.00 74.12 99 SER A C 1
ATOM 798 O O . SER A 1 99 ? -11.117 -15.120 -7.709 1.00 74.12 99 SER A O 1
ATOM 800 N N . ASN A 1 100 ? -11.566 -13.930 -9.557 1.00 72.06 100 ASN A N 1
ATOM 801 C CA . ASN A 1 100 ? -12.910 -14.442 -9.764 1.00 72.06 100 ASN A CA 1
ATOM 802 C C . ASN A 1 100 ? -12.914 -15.600 -10.773 1.00 72.06 100 ASN A C 1
ATOM 804 O O . ASN A 1 100 ? -12.991 -15.410 -11.982 1.00 72.06 100 ASN A O 1
ATOM 808 N N . VAL A 1 101 ? -12.905 -16.831 -10.261 1.00 69.06 101 VAL A N 1
ATOM 809 C CA . VAL A 1 101 ? -12.922 -18.061 -11.079 1.00 69.06 101 VAL A CA 1
ATOM 810 C C . VAL A 1 101 ? -14.219 -18.280 -11.871 1.00 69.06 101 VAL A C 1
ATOM 812 O O . VAL A 1 101 ? -14.271 -19.143 -12.749 1.00 69.06 101 VAL A O 1
ATOM 815 N N . ASN A 1 102 ? -15.281 -17.534 -11.561 1.00 71.81 102 ASN A N 1
ATOM 816 C CA . ASN A 1 102 ? -16.620 -17.732 -12.119 1.00 71.81 102 ASN A CA 1
ATOM 817 C C . ASN A 1 102 ? -17.031 -16.663 -13.128 1.00 71.81 102 ASN A C 1
ATOM 819 O O . ASN A 1 102 ? -18.112 -16.776 -13.701 1.00 71.81 102 ASN A O 1
ATOM 823 N N . LYS A 1 103 ? -16.207 -15.636 -13.338 1.00 72.50 103 LYS A N 1
ATOM 824 C CA . LYS A 1 103 ? -16.494 -14.571 -14.294 1.00 72.50 103 LYS A CA 1
ATOM 825 C C . LYS A 1 103 ? -15.285 -14.317 -15.168 1.00 72.50 103 LYS A C 1
ATOM 827 O O . LYS A 1 103 ? -14.175 -14.154 -14.663 1.00 72.50 103 LYS A O 1
ATOM 832 N N . ASP A 1 104 ? -15.540 -14.233 -16.464 1.00 76.56 104 ASP A N 1
ATOM 833 C CA . ASP A 1 104 ? -14.542 -13.789 -17.419 1.00 76.56 104 ASP A CA 1
ATOM 834 C C . ASP A 1 104 ? -14.191 -12.325 -17.166 1.00 76.56 104 ASP A C 1
ATOM 836 O O . ASP A 1 104 ? -15.030 -11.514 -16.757 1.00 76.56 104 ASP A O 1
ATOM 840 N N . LEU A 1 105 ? -12.925 -11.997 -17.403 1.00 76.94 105 LEU A N 1
ATOM 841 C CA . LEU A 1 105 ? -12.388 -10.665 -17.196 1.00 76.94 105 LEU A CA 1
ATOM 842 C C . LEU A 1 105 ? -11.804 -10.152 -18.510 1.00 76.94 105 LEU A C 1
ATOM 844 O O . LEU A 1 105 ? -10.781 -10.644 -18.979 1.00 76.94 105 LEU A O 1
ATOM 848 N N . SER A 1 106 ? -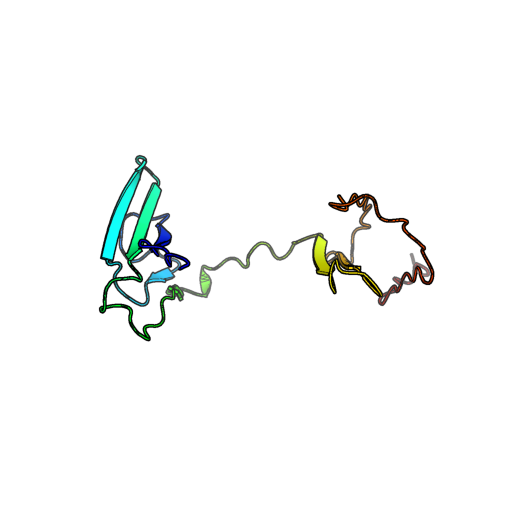12.457 -9.145 -19.087 1.00 79.44 106 SER A N 1
ATOM 849 C CA . SER A 1 106 ? -11.924 -8.410 -20.232 1.00 79.44 106 SER A CA 1
ATOM 850 C C . SER A 1 106 ? -10.939 -7.358 -19.735 1.00 79.44 106 SER A C 1
ATOM 852 O O . SER A 1 106 ? -11.312 -6.497 -18.938 1.00 79.44 106 SER A O 1
ATOM 854 N N . ILE A 1 107 ? -9.693 -7.414 -20.207 1.00 74.94 107 ILE A N 1
ATOM 855 C CA . ILE A 1 107 ? -8.634 -6.490 -19.793 1.00 74.94 107 ILE A CA 1
ATOM 856 C C . ILE A 1 107 ? -8.121 -5.736 -21.014 1.00 74.94 107 ILE A C 1
ATOM 858 O O . ILE A 1 107 ? -7.589 -6.338 -21.943 1.00 74.94 107 ILE A O 1
ATOM 862 N N . THR A 1 108 ? -8.222 -4.410 -20.966 1.00 81.31 108 THR A N 1
ATOM 863 C CA . THR A 1 108 ? -7.495 -3.517 -21.869 1.00 81.31 108 THR A CA 1
ATOM 864 C C . THR A 1 108 ? -6.392 -2.850 -21.064 1.00 81.31 108 THR A C 1
ATOM 866 O O . THR A 1 108 ? -6.673 -2.112 -20.120 1.00 81.31 108 THR A O 1
ATOM 869 N N . TYR A 1 109 ? -5.140 -3.141 -21.406 1.00 80.69 109 TYR A N 1
ATOM 870 C CA . TYR A 1 109 ? -3.975 -2.626 -20.698 1.00 80.69 109 TYR A CA 1
ATOM 871 C C . TYR A 1 109 ? -3.297 -1.516 -21.503 1.00 80.69 109 TYR A C 1
ATOM 873 O O . TYR A 1 109 ? -2.970 -1.706 -22.673 1.00 80.69 109 TYR A O 1
ATOM 881 N N . PHE A 1 110 ? -3.066 -0.378 -20.852 1.00 81.12 110 PHE A N 1
ATOM 882 C CA . PHE A 1 110 ? -2.298 0.742 -21.387 1.00 81.12 110 PHE A CA 1
ATOM 883 C C . PHE A 1 110 ? -1.124 1.013 -20.447 1.00 81.12 110 PHE A C 1
ATOM 885 O O . PHE A 1 110 ? -1.323 1.088 -19.234 1.00 81.12 110 PHE A O 1
ATOM 892 N N . ASP A 1 111 ? 0.076 1.186 -21.001 1.00 76.31 111 ASP A N 1
ATOM 893 C CA . ASP A 1 111 ? 1.254 1.608 -20.241 1.00 76.31 111 ASP A CA 1
ATOM 894 C C . ASP A 1 111 ? 1.852 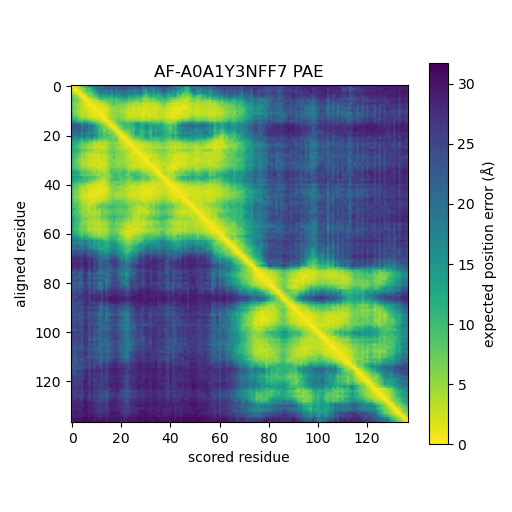2.871 -20.852 1.00 76.31 111 ASP A C 1
ATOM 896 O O . ASP A 1 111 ? 1.846 3.052 -22.073 1.00 76.31 111 ASP A O 1
ATOM 900 N N . ILE A 1 112 ? 2.377 3.738 -19.993 1.00 73.50 112 ILE A N 1
ATOM 901 C CA . ILE A 1 112 ? 3.114 4.929 -20.406 1.00 73.50 112 ILE A CA 1
ATOM 902 C C . ILE A 1 112 ? 4.589 4.609 -20.217 1.00 73.50 112 ILE A C 1
ATOM 904 O O . ILE A 1 112 ? 5.069 4.511 -19.089 1.00 73.50 112 ILE A O 1
ATOM 908 N N . ILE A 1 113 ? 5.316 4.466 -21.323 1.00 74.62 113 ILE A N 1
ATOM 909 C CA . ILE A 1 113 ? 6.767 4.295 -21.295 1.00 74.62 113 ILE A CA 1
ATOM 910 C C . ILE A 1 113 ? 7.400 5.696 -21.283 1.00 74.62 113 ILE A C 1
ATOM 912 O O . ILE A 1 113 ? 7.231 6.436 -22.251 1.00 74.62 113 ILE A O 1
ATOM 916 N N . PRO A 1 114 ? 8.101 6.102 -20.207 1.00 58.41 114 PRO A N 1
ATOM 917 C CA . PRO A 1 114 ? 8.479 7.501 -19.989 1.00 58.41 114 PRO A CA 1
ATOM 918 C C . PRO A 1 114 ? 9.559 8.069 -20.939 1.00 58.41 114 PRO A C 1
ATOM 920 O O . PRO A 1 114 ? 10.018 9.186 -20.719 1.00 58.41 114 PRO A O 1
ATOM 923 N N . TRP A 1 115 ? 9.985 7.332 -21.976 1.00 65.12 115 TRP A N 1
ATOM 924 C CA . TRP A 1 115 ? 11.109 7.687 -22.856 1.00 65.12 115 TRP A CA 1
ATOM 925 C C . TRP A 1 115 ? 10.855 7.204 -24.294 1.00 65.12 115 TRP A C 1
ATOM 927 O O . TRP A 1 115 ? 10.167 6.206 -24.506 1.00 65.12 115 TRP A O 1
ATOM 937 N N . PHE A 1 116 ? 11.452 7.884 -25.279 1.00 60.28 116 PHE A N 1
ATOM 938 C CA . PHE A 1 116 ? 11.457 7.485 -26.694 1.00 60.28 116 PHE A CA 1
ATOM 939 C C . PHE A 1 116 ? 12.419 6.297 -26.887 1.00 60.28 116 PHE A C 1
ATOM 941 O O . PHE A 1 116 ? 13.571 6.466 -27.274 1.00 60.28 116 PHE A O 1
ATOM 948 N N . VAL A 1 117 ? 11.974 5.091 -26.539 1.00 63.34 117 VAL A N 1
ATOM 949 C CA . VAL A 1 117 ? 12.737 3.848 -26.728 1.00 63.34 117 VAL A CA 1
ATOM 950 C C . VAL A 1 117 ? 12.139 3.036 -27.868 1.00 63.34 117 VAL A C 1
ATOM 952 O O . VAL A 1 117 ? 10.925 2.849 -27.937 1.00 63.34 117 VAL A O 1
ATOM 955 N N . SER A 1 118 ? 12.994 2.531 -28.758 1.00 60.62 118 SER A N 1
ATOM 956 C CA . SER A 1 118 ? 12.596 1.531 -29.748 1.00 60.62 118 SER A CA 1
ATOM 957 C C . SER A 1 118 ? 12.211 0.250 -29.013 1.00 60.62 118 SER A C 1
ATOM 959 O O . SER A 1 118 ? 13.06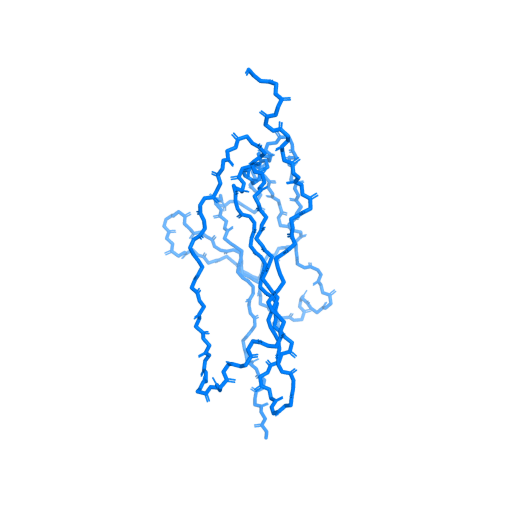8 -0.445 -28.471 1.00 60.62 118 SER A O 1
ATOM 961 N N . ILE A 1 119 ? 10.913 -0.043 -28.957 1.00 60.06 119 ILE A N 1
ATOM 962 C CA . ILE A 1 119 ? 10.405 -1.269 -28.344 1.00 60.06 119 ILE A CA 1
ATOM 963 C C . ILE A 1 119 ? 10.637 -2.412 -29.332 1.00 60.06 119 ILE A C 1
ATOM 965 O O . ILE A 1 119 ? 9.915 -2.547 -30.319 1.00 60.06 119 ILE A O 1
ATOM 969 N N . TYR A 1 120 ? 11.644 -3.236 -29.062 1.00 61.50 120 TYR A N 1
ATOM 970 C CA . TYR A 1 120 ? 11.844 -4.503 -29.755 1.00 61.50 120 TYR A CA 1
ATOM 971 C C . TYR A 1 120 ? 11.233 -5.623 -28.912 1.00 61.50 120 TYR A C 1
ATOM 973 O O . TYR A 1 120 ? 11.744 -5.971 -27.849 1.00 61.50 120 TYR A O 1
ATOM 981 N N . PHE A 1 121 ? 10.106 -6.173 -29.367 1.00 60.22 121 PHE A N 1
ATOM 982 C CA . PHE A 1 121 ? 9.497 -7.351 -28.751 1.00 60.22 121 PHE A CA 1
ATOM 983 C C . PHE A 1 121 ? 10.247 -8.605 -29.203 1.00 60.22 121 PHE A C 1
ATOM 985 O O . PHE A 1 121 ? 9.841 -9.256 -30.161 1.00 60.22 121 PHE A O 1
ATOM 992 N N . ASP A 1 122 ? 11.342 -8.935 -28.521 1.00 61.12 122 ASP A N 1
ATOM 993 C CA . ASP A 1 122 ? 12.071 -10.183 -28.783 1.00 61.12 122 ASP A CA 1
ATOM 994 C C . ASP A 1 122 ? 11.313 -11.407 -28.229 1.00 61.12 122 ASP A C 1
ATOM 996 O O . ASP A 1 122 ? 11.262 -12.467 -28.845 1.00 61.12 122 ASP A O 1
ATOM 1000 N N . SER A 1 123 ? 10.615 -11.241 -27.096 1.00 56.06 123 SER A N 1
ATOM 1001 C CA . SER A 1 123 ? 9.815 -12.308 -26.488 1.00 56.06 123 SER A CA 1
ATOM 1002 C C . SER A 1 123 ? 8.530 -11.778 -25.844 1.00 56.06 123 SER A C 1
ATOM 1004 O O . SER A 1 123 ? 8.529 -11.325 -24.699 1.00 56.06 123 SER A O 1
ATOM 1006 N N . PHE A 1 124 ? 7.407 -11.869 -26.560 1.00 60.16 124 PHE A N 1
ATOM 1007 C CA . PHE A 1 124 ? 6.080 -11.753 -25.954 1.00 60.16 124 PHE A CA 1
ATOM 1008 C C . PHE A 1 124 ? 5.578 -13.152 -25.591 1.00 60.16 124 PHE A C 1
ATOM 1010 O O . PHE A 1 124 ? 5.317 -13.973 -26.471 1.00 60.16 124 PHE A O 1
ATOM 1017 N N . LYS A 1 125 ? 5.459 -13.437 -24.292 1.00 64.19 125 LYS A N 1
ATOM 1018 C CA . LYS A 1 125 ? 4.960 -14.721 -23.791 1.00 64.19 125 LYS A CA 1
ATOM 1019 C C . LYS A 1 125 ? 3.721 -14.494 -22.935 1.00 64.19 125 LYS A C 1
ATOM 1021 O O . LYS A 1 125 ? 3.788 -13.811 -21.918 1.00 64.19 125 LYS A O 1
ATOM 1026 N N . ILE A 1 126 ? 2.603 -15.095 -23.338 1.00 68.31 126 ILE A N 1
ATOM 1027 C CA . ILE A 1 126 ? 1.402 -15.204 -22.506 1.00 68.31 126 ILE A CA 1
ATOM 1028 C C . ILE A 1 126 ? 1.424 -16.585 -21.859 1.00 68.31 126 ILE A C 1
ATOM 1030 O O . ILE A 1 126 ? 1.412 -17.600 -22.554 1.00 68.31 126 ILE A O 1
ATOM 1034 N N . GLU A 1 127 ? 1.429 -16.624 -20.531 1.00 68.69 127 GLU A N 1
ATOM 1035 C CA . GLU A 1 127 ? 1.255 -17.856 -19.769 1.00 68.69 127 GLU A CA 1
ATOM 1036 C C . GLU A 1 127 ? -0.089 -17.819 -19.045 1.00 68.69 127 GLU A C 1
ATOM 1038 O O . GLU A 1 127 ? -0.375 -16.893 -18.288 1.00 68.69 127 GLU A O 1
ATOM 1043 N N . ASN A 1 128 ? -0.918 -18.840 -19.266 1.00 67.44 128 ASN A N 1
ATOM 1044 C CA . ASN A 1 128 ? -2.132 -19.055 -18.491 1.00 67.44 128 ASN A CA 1
ATOM 1045 C C . ASN A 1 128 ? -1.959 -20.308 -17.628 1.00 67.44 128 ASN A C 1
ATOM 1047 O O . ASN A 1 128 ? -1.844 -21.419 -18.141 1.00 67.44 128 ASN A O 1
ATOM 1051 N N . THR A 1 129 ? -1.945 -20.124 -16.310 1.00 67.12 129 THR A N 1
ATOM 1052 C CA . THR A 1 129 ? -1.738 -21.198 -15.331 1.00 67.12 129 THR A CA 1
ATOM 1053 C C . THR A 1 129 ? -3.025 -21.932 -14.940 1.00 67.12 129 THR A C 1
ATOM 1055 O O . THR A 1 129 ? -2.946 -22.932 -14.226 1.00 67.12 129 THR A O 1
ATOM 1058 N N . LYS A 1 130 ? -4.211 -21.491 -15.399 1.00 62.00 130 LYS A N 1
ATOM 1059 C CA . LYS A 1 130 ? -5.495 -22.169 -15.140 1.00 62.00 130 LYS A CA 1
ATOM 1060 C C . LYS A 1 130 ? -6.404 -22.175 -16.372 1.00 62.00 130 LYS A C 1
ATOM 1062 O O . LYS A 1 130 ? -6.965 -21.154 -16.759 1.00 62.00 130 LYS A O 1
ATOM 1067 N N . ILE A 1 131 ? -6.615 -23.361 -16.938 1.00 58.81 131 ILE A N 1
ATOM 1068 C CA . ILE A 1 131 ? -7.591 -23.599 -18.006 1.00 58.81 131 ILE A CA 1
ATOM 1069 C C . ILE A 1 131 ? -8.887 -24.083 -17.347 1.00 58.81 131 ILE A C 1
ATOM 1071 O O . ILE A 1 131 ? -8.896 -25.120 -16.684 1.00 58.81 131 ILE A O 1
ATOM 1075 N N . LYS A 1 132 ? -9.980 -23.329 -17.491 1.00 56.31 132 LYS A N 1
ATOM 1076 C CA . LYS A 1 132 ? -11.318 -23.813 -17.132 1.00 56.31 132 LYS A CA 1
ATOM 1077 C C . LYS A 1 132 ? -11.790 -24.707 -18.283 1.00 56.31 132 LYS A C 1
ATOM 1079 O O . LYS A 1 132 ? -11.892 -24.239 -19.412 1.00 56.31 132 LYS A O 1
ATOM 1084 N N . ASN A 1 133 ? -11.997 -25.999 -18.027 1.00 54.41 133 ASN A N 1
ATOM 1085 C CA . ASN A 1 133 ? -12.495 -26.928 -19.043 1.00 54.41 133 ASN A CA 1
ATOM 1086 C C . ASN A 1 133 ? -13.986 -26.662 -19.272 1.00 54.41 133 ASN A C 1
ATOM 1088 O O . ASN A 1 133 ? -14.796 -26.939 -18.395 1.00 54.41 133 ASN A O 1
ATOM 1092 N N . TYR A 1 134 ? -14.336 -26.148 -20.450 1.00 54.22 134 TYR A N 1
ATOM 1093 C CA . TYR A 1 134 ? -15.721 -25.863 -20.849 1.00 54.22 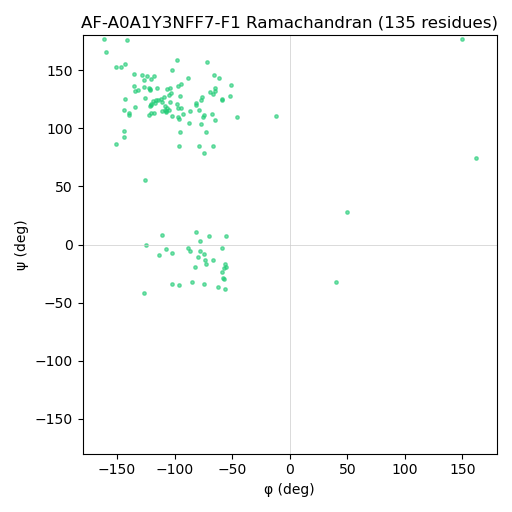134 TYR A CA 1
ATOM 1094 C C . TYR A 1 134 ? -16.488 -27.099 -21.363 1.00 54.22 134 TYR A C 1
ATOM 1096 O O . TYR A 1 134 ? -17.577 -26.968 -21.908 1.00 54.22 134 TYR A O 1
ATOM 1104 N N . HIS A 1 135 ? -15.945 -28.310 -21.205 1.00 49.75 135 HIS A N 1
ATOM 1105 C CA . HIS A 1 135 ? -16.649 -29.552 -21.531 1.00 49.75 135 HIS A CA 1
ATOM 1106 C C . HIS A 1 135 ? -17.298 -30.141 -20.277 1.00 49.75 135 HIS A C 1
ATOM 1108 O O . HIS A 1 135 ? -16.676 -30.957 -19.599 1.00 49.75 135 HIS A O 1
ATOM 1114 N N . ASN A 1 136 ? -18.505 -29.661 -19.963 1.00 43.41 136 ASN A N 1
ATOM 1115 C CA . ASN A 1 136 ? -19.636 -30.385 -19.357 1.00 43.41 136 ASN A CA 1
ATOM 1116 C C . ASN A 1 136 ? -20.632 -29.373 -18.768 1.00 43.41 136 ASN A C 1
ATOM 1118 O O . ASN A 1 136 ? -20.696 -29.226 -17.552 1.00 43.41 136 ASN A O 1
ATOM 1122 N N . ASP A 1 137 ? -21.393 -28.711 -19.638 1.00 38.81 137 ASP A N 1
ATOM 1123 C CA . ASP A 1 137 ? -22.721 -28.168 -19.324 1.00 38.81 137 ASP A CA 1
ATOM 1124 C C . ASP A 1 137 ? -23.680 -28.582 -20.450 1.00 38.81 137 ASP A C 1
ATOM 1126 O O . ASP A 1 137 ? -23.285 -28.440 -21.634 1.00 38.81 137 ASP A O 1
#

Secondary structure (DSSP, 8-state):
-----S--EEEEEESSSSSB-SSEEESS--SEEEE-SSS-EEEEEETTSGGGTT----EEES-GGG---S-S--SEEEEEEE--SSTT---EEEEEEE--TTS----------SS------S------S--------

Solvent-accessible surface area (backbone atoms only — not comparable to full-atom values): 9587 Å² total; per-residue (Å²): 137,82,84,71,78,94,70,50,72,51,74,45,80,33,89,44,99,49,83,53,42,85,55,36,30,58,68,55,86,50,78,43,78,49,73,83,50,100,73,43,33,28,42,30,35,52,61,78,41,76,87,42,64,97,51,85,84,52,71,41,72,71,29,74,91,72,56,70,66,81,62,96,67,55,54,65,45,78,47,80,49,69,75,55,89,68,96,83,76,61,50,74,48,75,48,80,41,70,67,42,91,88,55,90,80,92,81,89,88,83,84,86,72,98,62,100,64,89,84,75,82,85,77,88,81,91,84,81,94,74,84,81,79,84,87,85,129